Protein AF-A0A847WM92-F1 (afdb_monomer_lite)

Foldseek 3Di:
DDADDPVRDDPVRVPDPDHDPPDDDDDPVLLVVCQVVFALPDPVSDTDSRCSVVSCVVVVHDDDDDDDDDPPPPVDD

Radius of gyration: 15.02 Å; chains: 1; bounding box: 31×32×41 Å

Structure (mmCIF, N/CA/C/O backbone):
data_AF-A0A847WM92-F1
#
_entry.id   AF-A0A847WM92-F1
#
loop_
_atom_site.group_PDB
_atom_site.id
_atom_site.type_symbol
_atom_site.label_atom_id
_atom_site.label_alt_id
_atom_site.label_comp_id
_atom_site.label_asym_id
_atom_site.label_entity_id
_atom_site.label_seq_id
_atom_site.pdbx_PDB_ins_code
_atom_site.Cartn_x
_atom_site.Cartn_y
_at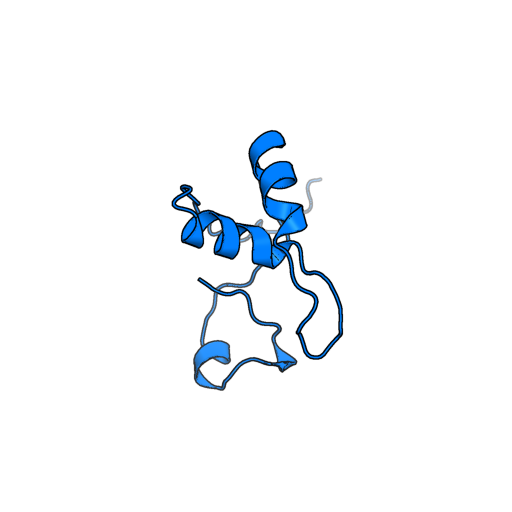om_site.Cartn_z
_atom_site.occupancy
_atom_site.B_iso_or_equiv
_atom_site.auth_seq_id
_atom_site.auth_comp_id
_atom_site.auth_asym_id
_atom_site.auth_atom_id
_atom_site.pdbx_PDB_model_num
ATOM 1 N N . MET A 1 1 ? -1.027 -7.989 -1.682 1.00 78.88 1 MET A N 1
ATOM 2 C CA . MET A 1 1 ? -0.611 -6.936 -2.638 1.00 78.88 1 MET A CA 1
ATOM 3 C C . MET A 1 1 ? 0.343 -6.007 -1.907 1.00 78.88 1 MET A C 1
ATOM 5 O O . MET A 1 1 ? 0.078 -5.735 -0.746 1.00 78.88 1 MET A O 1
ATOM 9 N N . ASN A 1 2 ? 1.441 -5.573 -2.524 1.00 85.38 2 ASN A N 1
ATOM 10 C CA . ASN A 1 2 ? 2.376 -4.621 -1.917 1.00 85.38 2 ASN A CA 1
ATOM 11 C C . ASN A 1 2 ?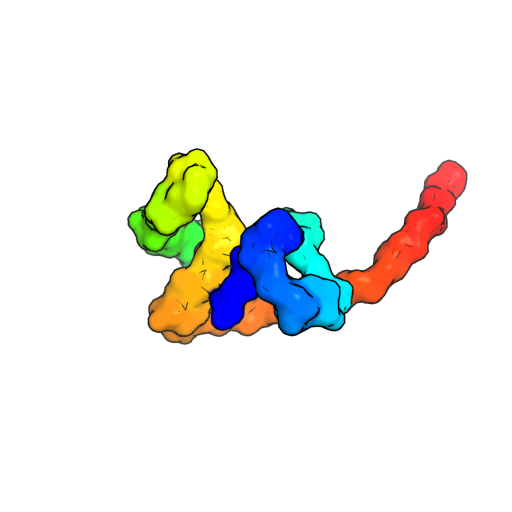 2.899 -3.672 -3.000 1.00 85.38 2 ASN A C 1
ATOM 13 O O . ASN A 1 2 ? 3.133 -4.126 -4.119 1.00 85.38 2 ASN A O 1
ATOM 17 N N . ILE A 1 3 ? 3.072 -2.393 -2.674 1.00 91.00 3 ILE A N 1
ATOM 18 C CA . ILE A 1 3 ? 3.728 -1.409 -3.543 1.00 91.00 3 ILE A CA 1
ATOM 19 C C . ILE A 1 3 ? 5.130 -1.211 -2.971 1.00 91.00 3 ILE A C 1
ATOM 21 O O . ILE A 1 3 ? 5.273 -0.960 -1.780 1.00 91.00 3 ILE A O 1
ATOM 25 N N . VAL A 1 4 ? 6.155 -1.417 -3.794 1.00 89.06 4 VAL A N 1
ATOM 26 C CA . VAL A 1 4 ? 7.559 -1.377 -3.368 1.00 89.06 4 VAL A CA 1
ATOM 27 C C . VAL A 1 4 ? 8.264 -0.288 -4.159 1.00 89.06 4 VAL A C 1
ATOM 29 O O . VAL A 1 4 ? 8.120 -0.213 -5.379 1.00 89.06 4 VAL A O 1
ATOM 32 N N . GLU A 1 5 ? 9.004 0.564 -3.456 1.00 86.81 5 GLU A N 1
ATOM 33 C CA . GLU A 1 5 ? 9.840 1.588 -4.0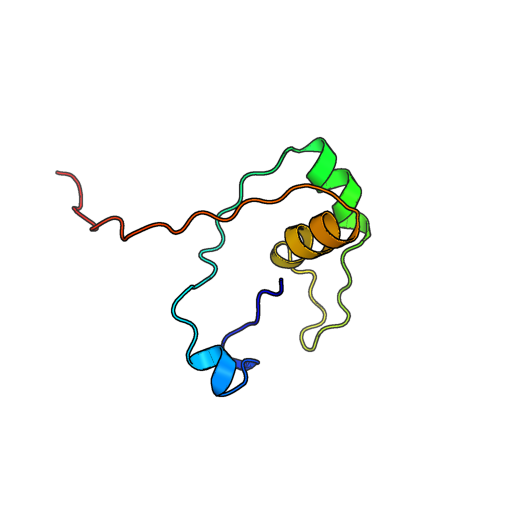73 1.00 86.81 5 GLU A CA 1
ATOM 34 C C . GLU A 1 5 ? 10.924 0.945 -4.940 1.00 86.81 5 GLU A C 1
ATOM 36 O O . GLU A 1 5 ? 11.533 -0.051 -4.556 1.00 86.81 5 GLU A O 1
ATOM 41 N N . ALA A 1 6 ? 11.229 1.550 -6.091 1.00 88.44 6 ALA A N 1
ATOM 42 C CA . ALA A 1 6 ? 12.136 0.954 -7.077 1.00 88.44 6 ALA A CA 1
ATOM 43 C C . ALA A 1 6 ? 13.527 0.609 -6.509 1.00 88.44 6 ALA A C 1
ATOM 45 O O . ALA A 1 6 ? 14.151 -0.359 -6.936 1.00 88.44 6 ALA A O 1
ATOM 46 N N . LYS A 1 7 ? 14.006 1.390 -5.532 1.00 87.81 7 LYS A N 1
ATOM 47 C CA . LYS A 1 7 ? 15.296 1.181 -4.853 1.00 87.81 7 LYS A CA 1
ATOM 48 C C . LYS A 1 7 ? 15.317 -0.046 -3.930 1.00 87.81 7 LYS A C 1
ATOM 50 O O . LYS A 1 7 ? 16.393 -0.558 -3.648 1.00 87.81 7 LYS A O 1
ATOM 55 N N . ASP A 1 8 ? 14.146 -0.477 -3.465 1.00 87.56 8 ASP A N 1
ATOM 56 C CA . ASP A 1 8 ? 13.959 -1.565 -2.503 1.00 87.56 8 ASP A CA 1
ATOM 57 C C . ASP A 1 8 ? 13.455 -2.853 -3.193 1.00 87.56 8 ASP A C 1
ATOM 59 O O . ASP A 1 8 ? 13.258 -3.879 -2.541 1.00 87.56 8 ASP A O 1
ATOM 63 N N . CYS A 1 9 ? 13.254 -2.817 -4.517 1.00 91.81 9 CYS A N 1
ATOM 64 C CA . CYS A 1 9 ? 12.807 -3.961 -5.306 1.00 91.81 9 CYS A CA 1
ATOM 65 C C . CYS A 1 9 ? 13.889 -5.047 -5.439 1.00 91.81 9 CYS A C 1
ATOM 67 O O . CYS A 1 9 ? 15.057 -4.764 -5.711 1.00 91.81 9 CYS A O 1
ATOM 69 N N . THR A 1 10 ? 13.481 -6.317 -5.360 1.00 94.88 10 THR A N 1
ATOM 70 C CA . THR A 1 10 ? 14.319 -7.450 -5.786 1.00 94.88 10 THR A CA 1
ATOM 71 C C . THR A 1 10 ? 14.468 -7.484 -7.317 1.00 94.88 10 THR A C 1
ATOM 73 O O . THR A 1 10 ? 13.650 -6.887 -8.028 1.00 94.88 10 THR A O 1
ATOM 76 N N . PRO A 1 11 ? 15.462 -8.206 -7.874 1.00 95.94 11 PRO A N 1
ATOM 77 C CA . PRO A 1 11 ? 15.592 -8.377 -9.324 1.00 95.94 11 PRO A CA 1
ATOM 78 C C . PRO A 1 11 ? 14.322 -8.917 -9.997 1.00 95.94 11 PRO A C 1
ATOM 80 O O . PRO A 1 11 ? 13.986 -8.507 -11.105 1.00 95.94 11 PRO A O 1
ATOM 83 N N . GLU A 1 12 ? 13.585 -9.797 -9.319 1.00 95.31 12 GLU A N 1
ATOM 84 C CA . GLU A 1 12 ? 12.313 -10.337 -9.802 1.00 95.31 12 GLU A CA 1
ATOM 85 C C . GLU A 1 12 ? 11.218 -9.263 -9.818 1.00 95.31 12 GLU A C 1
ATOM 87 O O . GLU A 1 12 ? 10.462 -9.166 -10.784 1.00 95.31 12 GLU A O 1
ATOM 92 N N . GLN A 1 13 ? 11.150 -8.425 -8.778 1.00 94.19 13 GLN A N 1
ATOM 93 C CA . GLN A 1 13 ? 10.194 -7.316 -8.697 1.00 94.19 13 GLN A CA 1
ATOM 94 C C . GLN A 1 13 ? 10.482 -6.231 -9.738 1.00 94.19 13 GLN A C 1
ATOM 96 O O . GLN A 1 13 ? 9.547 -5.687 -10.316 1.00 94.19 13 GLN A O 1
ATOM 101 N N . LEU A 1 14 ? 11.754 -5.963 -10.048 1.00 93.31 14 LEU A N 1
ATOM 102 C CA . LEU A 1 14 ? 12.147 -5.049 -11.129 1.00 93.31 14 LEU A CA 1
ATOM 103 C C . LEU A 1 14 ? 11.701 -5.528 -12.522 1.00 93.31 14 LEU A C 1
ATOM 105 O O . LEU A 1 14 ? 11.660 -4.732 -13.458 1.00 93.31 14 LEU A O 1
ATOM 109 N N . GLY A 1 15 ? 11.359 -6.811 -12.674 1.00 94.25 15 GLY A N 1
ATOM 110 C CA . GLY A 1 15 ? 10.781 -7.355 -13.903 1.00 94.25 15 GLY A CA 1
ATOM 111 C C . GLY A 1 15 ? 9.295 -7.023 -14.109 1.00 94.25 15 GLY A C 1
ATOM 112 O O . GLY A 1 15 ? 8.788 -7.210 -15.219 1.00 94.25 15 GLY A O 1
ATOM 113 N N . ILE A 1 16 ? 8.596 -6.542 -13.074 1.00 92.12 16 ILE A N 1
ATOM 114 C CA . ILE A 1 16 ? 7.179 -6.150 -13.128 1.00 92.12 16 ILE A CA 1
ATOM 115 C C . ILE A 1 16 ? 7.045 -4.856 -13.944 1.00 92.12 16 ILE A C 1
ATOM 117 O O . ILE A 1 16 ? 7.839 -3.930 -13.790 1.00 92.12 16 ILE A O 1
ATOM 121 N N . LYS A 1 17 ? 6.053 -4.791 -14.843 1.00 90.38 17 LYS A N 1
ATOM 122 C CA . LYS A 1 17 ? 5.879 -3.653 -15.772 1.00 90.38 17 LYS A CA 1
ATOM 123 C C . LYS A 1 17 ? 4.830 -2.644 -15.312 1.00 90.38 17 LYS A C 1
ATOM 125 O O . LYS A 1 17 ? 4.706 -1.573 -15.903 1.00 90.38 17 LYS A O 1
ATOM 130 N N . GLU A 1 18 ? 4.070 -2.982 -14.284 1.00 88.88 18 GLU A N 1
ATOM 131 C CA . GLU A 1 18 ? 3.111 -2.114 -13.629 1.00 88.88 18 GLU A CA 1
ATOM 132 C C . GLU A 1 18 ? 3.813 -1.182 -12.637 1.00 88.88 18 GLU A C 1
ATOM 134 O O . GLU A 1 18 ? 4.555 -1.620 -11.760 1.00 88.88 18 GLU A O 1
ATOM 139 N N . LEU A 1 19 ? 3.524 0.114 -12.742 1.00 89.81 19 LEU A N 1
ATOM 140 C CA . LEU A 1 19 ? 3.970 1.132 -11.797 1.00 89.81 19 LEU A CA 1
ATOM 141 C C . LEU A 1 19 ? 2.761 1.695 -11.051 1.00 89.81 19 LEU A C 1
ATOM 143 O O . LEU A 1 19 ? 1.712 1.953 -11.648 1.00 89.81 19 LEU A O 1
ATOM 147 N N . ASN A 1 20 ? 2.922 1.958 -9.756 1.00 91.31 20 ASN A N 1
ATOM 148 C CA . ASN A 1 20 ? 1.969 2.789 -9.039 1.00 91.31 20 ASN A CA 1
ATOM 149 C C . ASN A 1 20 ? 2.161 4.265 -9.425 1.00 91.31 20 ASN A C 1
ATOM 151 O O . ASN A 1 20 ? 3.176 4.867 -9.096 1.00 91.31 20 ASN A O 1
ATOM 155 N N . VAL A 1 21 ? 1.184 4.854 -10.113 1.00 90.81 21 VAL A N 1
ATOM 156 C CA . VAL A 1 21 ? 1.248 6.257 -10.570 1.00 90.81 21 VAL A CA 1
ATOM 157 C C . VAL A 1 21 ? 0.679 7.262 -9.559 1.00 90.81 21 VAL A C 1
ATOM 159 O O . VAL A 1 21 ? 0.437 8.413 -9.907 1.00 90.81 21 VAL A O 1
ATOM 162 N N . GLY A 1 22 ? 0.417 6.840 -8.317 1.00 90.19 22 GLY A N 1
ATOM 163 C CA . GLY A 1 22 ? -0.076 7.729 -7.262 1.00 90.19 22 GLY A CA 1
ATOM 164 C C . GLY A 1 22 ? -1.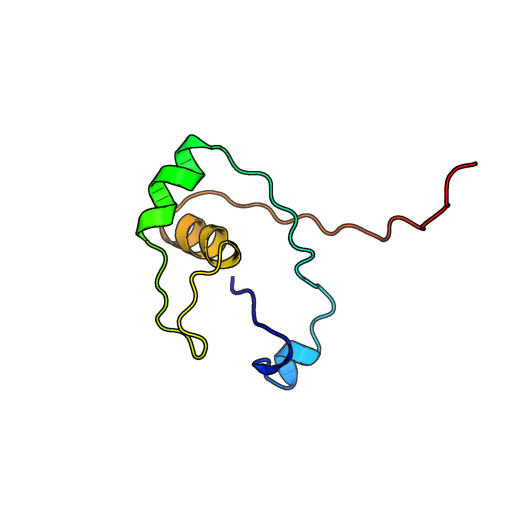541 8.167 -7.396 1.00 90.19 22 GLY A C 1
ATOM 165 O O . GLY A 1 22 ? -1.944 9.125 -6.742 1.00 90.19 22 GLY A O 1
ATOM 166 N N . VAL A 1 23 ? -2.350 7.495 -8.224 1.00 91.94 23 VAL A N 1
ATOM 167 C CA . VAL A 1 23 ? -3.777 7.813 -8.407 1.00 91.94 23 VAL A CA 1
ATOM 168 C C . VAL A 1 23 ? -4.642 6.797 -7.673 1.00 91.94 23 VAL A C 1
ATOM 170 O O . VAL A 1 23 ? -4.552 5.598 -7.932 1.00 91.94 23 VAL A O 1
ATOM 173 N N . TYR A 1 24 ? -5.513 7.292 -6.795 1.00 93.50 24 TYR A N 1
ATOM 174 C CA . TYR A 1 24 ? -6.414 6.475 -5.990 1.00 93.50 24 TYR A CA 1
ATOM 175 C C . TYR A 1 24 ? -7.805 7.094 -5.924 1.00 93.50 24 TYR A C 1
ATOM 177 O O . TYR A 1 24 ? -7.954 8.314 -5.873 1.00 93.50 24 TYR A O 1
ATOM 185 N N . ILE A 1 25 ? -8.819 6.236 -5.881 1.00 95.25 25 ILE A N 1
ATOM 186 C CA . ILE A 1 25 ? -10.207 6.616 -5.631 1.00 95.25 25 ILE A CA 1
ATOM 187 C C . ILE A 1 25 ? -10.655 5.810 -4.418 1.00 95.25 25 ILE A C 1
ATOM 189 O O . ILE A 1 25 ? -10.673 4.582 -4.467 1.00 95.25 25 ILE A O 1
ATOM 193 N N . PHE A 1 26 ? -10.996 6.507 -3.339 1.00 95.75 26 PHE A N 1
ATOM 194 C CA . PHE A 1 26 ? -11.454 5.898 -2.098 1.00 95.75 26 PHE A CA 1
ATOM 195 C C . PHE A 1 26 ? -12.862 6.374 -1.761 1.00 95.75 26 PHE A C 1
ATOM 197 O O . PHE A 1 26 ? -13.201 7.539 -1.983 1.00 95.75 26 PHE A O 1
ATOM 204 N N . ASP A 1 27 ? -13.645 5.492 -1.145 1.00 96.00 27 ASP A N 1
ATOM 205 C CA . ASP A 1 27 ? -14.679 5.954 -0.228 1.00 96.00 27 ASP A CA 1
ATOM 206 C C . ASP A 1 27 ? -13.989 6.653 0.952 1.00 96.00 27 ASP A C 1
ATOM 208 O O . ASP A 1 27 ? -13.054 6.110 1.551 1.00 96.00 27 ASP A O 1
ATOM 212 N N . SER A 1 28 ? -14.404 7.883 1.253 1.00 96.44 28 SER A N 1
ATOM 213 C CA . SER A 1 28 ? -13.722 8.703 2.253 1.00 96.44 28 SER A CA 1
ATOM 214 C C . SER A 1 28 ? -13.834 8.110 3.655 1.00 96.44 28 SER A C 1
ATOM 216 O O . SER A 1 28 ? -12.850 8.120 4.392 1.00 96.44 28 SER A O 1
ATOM 218 N N . GLN A 1 29 ? -14.993 7.562 4.022 1.00 96.12 29 GLN A N 1
ATOM 219 C CA . GLN A 1 29 ? -15.210 6.999 5.350 1.00 96.12 29 GLN A CA 1
ATOM 220 C C . GLN A 1 29 ? -14.338 5.761 5.556 1.00 96.12 29 GLN A C 1
ATOM 222 O O . GLN A 1 29 ? -13.678 5.649 6.590 1.00 96.12 29 GLN A O 1
ATOM 227 N N . LEU A 1 30 ? -14.280 4.871 4.561 1.00 95.25 30 LEU A N 1
ATOM 228 C CA . LEU A 1 30 ? -13.392 3.709 4.605 1.00 95.25 30 LEU A CA 1
ATOM 229 C C . LEU A 1 30 ? -11.922 4.125 4.697 1.00 95.25 30 LEU A C 1
ATOM 231 O O . LEU A 1 30 ? -11.197 3.594 5.535 1.00 95.25 30 LEU A O 1
ATOM 235 N N . LEU A 1 31 ? -11.488 5.112 3.906 1.00 96.94 31 LEU A N 1
ATOM 236 C CA . LEU A 1 31 ? -10.120 5.629 3.989 1.00 96.94 31 LEU A CA 1
ATOM 237 C C . LEU A 1 31 ? -9.783 6.077 5.418 1.00 96.94 31 LEU A C 1
ATOM 239 O O . LEU A 1 31 ? -8.810 5.594 5.997 1.00 96.94 31 LEU A O 1
ATOM 243 N N . PHE A 1 32 ? -10.598 6.954 6.010 1.00 96.62 32 PHE A N 1
ATOM 244 C CA . PHE A 1 32 ? -10.340 7.475 7.356 1.00 96.62 32 PHE A CA 1
ATOM 245 C C . PHE A 1 32 ? -10.351 6.387 8.435 1.00 96.62 32 PHE A C 1
ATOM 247 O O . PHE A 1 32 ? -9.550 6.465 9.367 1.00 96.62 32 PHE A O 1
ATOM 254 N N . ASN A 1 33 ? -11.187 5.355 8.291 1.00 96.12 33 ASN A N 1
ATOM 255 C CA . ASN A 1 33 ? -11.222 4.225 9.223 1.00 96.12 33 ASN A CA 1
ATOM 256 C C . ASN A 1 33 ? -9.905 3.427 9.241 1.00 96.12 33 ASN A C 1
ATOM 258 O O . ASN A 1 33 ? -9.575 2.828 10.263 1.00 96.12 33 ASN A O 1
ATOM 262 N N . HIS A 1 34 ? -9.150 3.424 8.137 1.00 96.38 34 HIS A N 1
ATOM 263 C CA . HIS A 1 34 ? -7.921 2.637 8.002 1.00 96.38 34 HIS A CA 1
ATOM 264 C C . HIS A 1 34 ? -6.624 3.443 8.146 1.00 96.38 34 HIS A C 1
ATOM 266 O O . HIS A 1 34 ? -5.575 2.840 8.365 1.00 96.38 34 HIS A O 1
ATOM 272 N N . LEU A 1 35 ? -6.660 4.781 8.093 1.00 96.56 35 LEU A N 1
ATOM 273 C CA . LEU A 1 35 ? -5.452 5.613 8.243 1.00 96.56 35 LEU A CA 1
ATOM 274 C C . LEU A 1 35 ? -4.702 5.363 9.560 1.00 96.56 35 LEU A C 1
ATOM 276 O O . LEU A 1 35 ? -3.476 5.407 9.583 1.00 96.56 35 LEU A O 1
ATOM 280 N N . SER A 1 36 ? -5.418 5.071 10.648 1.00 94.81 36 SER A N 1
ATOM 281 C CA . SER A 1 36 ? -4.827 4.777 11.963 1.00 94.81 36 SER A CA 1
ATOM 282 C C . SER A 1 36 ? -4.046 3.462 12.012 1.00 94.81 36 SER A C 1
ATOM 284 O O . SER A 1 36 ? -3.284 3.243 12.948 1.00 94.81 36 SER A O 1
ATOM 286 N N . SER A 1 37 ? -4.243 2.585 11.025 1.00 95.94 37 SER A N 1
ATOM 287 C CA . SER A 1 37 ? -3.548 1.299 10.913 1.00 95.94 37 SER A CA 1
ATOM 288 C C . SER A 1 37 ? -2.240 1.405 10.127 1.00 95.94 37 SER A C 1
ATOM 290 O O . SER A 1 37 ? -1.522 0.415 9.999 1.00 95.94 37 SER A O 1
ATOM 292 N N . LEU A 1 38 ? -1.925 2.582 9.577 1.00 95.75 38 LEU A N 1
ATOM 293 C CA . LEU A 1 38 ? -0.641 2.815 8.934 1.00 95.75 38 LEU A CA 1
ATOM 294 C C . LEU A 1 38 ? 0.483 2.737 9.970 1.00 95.75 38 LEU A C 1
ATOM 296 O O . LEU A 1 38 ? 0.365 3.237 11.086 1.00 95.75 38 LEU A O 1
ATOM 300 N N . SER A 1 39 ? 1.597 2.137 9.563 1.00 93.12 39 SER A N 1
ATOM 301 C CA . SER A 1 39 ? 2.825 2.066 10.346 1.00 93.12 39 SER A CA 1
ATOM 302 C C . SER A 1 39 ? 3.937 2.784 9.593 1.00 93.12 39 SER A C 1
ATOM 304 O O . SER A 1 39 ? 3.995 2.738 8.367 1.00 93.12 39 SER A O 1
ATOM 306 N N . ASN A 1 40 ? 4.833 3.434 10.328 1.00 94.00 40 ASN A N 1
ATOM 307 C CA . ASN A 1 40 ? 6.056 4.009 9.779 1.00 94.00 40 ASN A CA 1
ATOM 308 C C . ASN A 1 40 ? 7.281 3.118 10.046 1.00 94.00 40 ASN A C 1
ATOM 310 O O . ASN A 1 40 ? 8.425 3.574 10.026 1.00 94.00 40 ASN A O 1
ATOM 314 N N . GLU A 1 41 ? 7.066 1.827 10.298 1.00 90.31 41 GLU A N 1
ATOM 315 C CA . GLU A 1 41 ? 8.120 0.822 10.459 1.00 90.31 41 GLU A CA 1
ATOM 316 C C . GLU A 1 41 ? 8.738 0.394 9.114 1.00 90.31 41 GLU A C 1
ATOM 318 O O . GLU A 1 41 ? 8.908 -0.785 8.822 1.00 90.31 41 GLU A O 1
ATOM 323 N N . ASN A 1 42 ? 9.120 1.369 8.293 1.00 85.19 42 ASN A N 1
ATOM 324 C CA . ASN A 1 42 ? 9.927 1.181 7.088 1.00 85.19 42 ASN A CA 1
ATOM 325 C C . ASN A 1 42 ? 11.303 1.848 7.244 1.00 85.19 42 ASN A C 1
ATOM 327 O O . ASN A 1 42 ? 11.615 2.463 8.272 1.00 85.19 42 ASN A O 1
ATOM 331 N N . ALA A 1 43 ? 12.153 1.694 6.227 1.00 84.94 43 ALA A N 1
ATOM 332 C CA . ALA A 1 43 ? 13.521 2.206 6.237 1.00 84.94 43 ALA A CA 1
ATOM 333 C C . ALA A 1 43 ? 13.590 3.744 6.316 1.00 84.94 43 ALA A C 1
ATOM 335 O O . ALA A 1 43 ? 14.588 4.282 6.790 1.00 84.94 43 ALA A O 1
ATOM 336 N N . GLN A 1 44 ? 12.542 4.446 5.878 1.00 87.31 44 GLN A N 1
ATOM 337 C CA . GLN A 1 44 ? 12.474 5.907 5.802 1.00 87.31 44 GLN A CA 1
ATOM 338 C C . GLN A 1 44 ? 11.763 6.550 6.999 1.00 87.31 44 GLN A C 1
ATOM 340 O O . GLN A 1 44 ? 11.887 7.754 7.195 1.00 87.31 44 GLN A O 1
ATOM 345 N N . LYS A 1 45 ? 11.068 5.759 7.827 1.00 92.06 45 LYS A N 1
ATOM 346 C CA . LYS A 1 45 ? 10.251 6.234 8.958 1.00 92.06 45 LYS A CA 1
ATOM 347 C C . LYS A 1 45 ? 9.069 7.119 8.553 1.00 92.06 45 LYS A C 1
ATOM 349 O O . LYS A 1 45 ? 8.616 7.949 9.343 1.00 92.06 45 LYS A O 1
ATOM 354 N N . GLU A 1 46 ? 8.522 6.889 7.364 1.00 93.12 46 GLU A N 1
ATOM 355 C CA . GLU A 1 46 ? 7.401 7.649 6.799 1.00 93.12 46 GLU A CA 1
ATOM 356 C C . GLU A 1 46 ? 6.108 6.829 6.773 1.00 93.12 46 GLU A C 1
ATOM 358 O O . GLU A 1 46 ? 6.145 5.604 6.771 1.00 93.12 46 GLU A O 1
ATOM 363 N N . TYR A 1 47 ? 4.952 7.491 6.734 1.00 93.62 47 TYR A N 1
ATOM 364 C CA . TYR A 1 47 ? 3.676 6.823 6.470 1.00 93.62 47 TYR A CA 1
ATOM 365 C C . TYR A 1 47 ? 3.368 6.884 4.977 1.00 93.62 47 TYR A C 1
ATOM 367 O O . TYR A 1 47 ? 3.310 7.976 4.406 1.00 93.62 47 TYR A O 1
ATOM 375 N N . TYR A 1 48 ? 3.105 5.735 4.359 1.00 91.81 48 TYR A N 1
ATOM 376 C CA . TYR A 1 48 ? 2.751 5.674 2.948 1.00 91.81 48 TYR A CA 1
ATOM 377 C C . TYR A 1 48 ? 1.250 5.467 2.768 1.00 91.81 48 TYR A C 1
ATOM 379 O O . TYR A 1 48 ? 0.693 4.433 3.124 1.00 91.81 48 TYR A O 1
ATOM 387 N N . LEU A 1 49 ? 0.578 6.439 2.141 1.00 93.38 49 LEU A N 1
ATOM 388 C CA . LEU A 1 49 ? -0.836 6.302 1.765 1.00 93.38 49 LEU A CA 1
ATOM 389 C C . LEU A 1 49 ? -1.066 5.082 0.853 1.00 93.38 49 LEU A C 1
ATOM 391 O O . LEU A 1 49 ? -2.140 4.484 0.858 1.00 93.38 49 LEU A O 1
ATOM 395 N N . THR A 1 50 ? -0.036 4.685 0.104 1.00 92.88 50 THR A N 1
ATOM 396 C CA . THR A 1 50 ? -0.037 3.515 -0.777 1.00 92.88 50 THR A CA 1
ATOM 397 C C . THR A 1 50 ? -0.189 2.185 -0.032 1.00 92.88 50 THR A C 1
ATOM 399 O O . THR A 1 50 ? -0.518 1.186 -0.666 1.00 92.88 50 THR A O 1
ATOM 402 N N . ASP A 1 51 ? -0.016 2.160 1.294 1.00 94.06 51 ASP A N 1
ATOM 403 C CA . ASP A 1 51 ? -0.228 0.963 2.117 1.00 94.06 51 ASP A CA 1
ATOM 404 C C . ASP A 1 51 ? -1.702 0.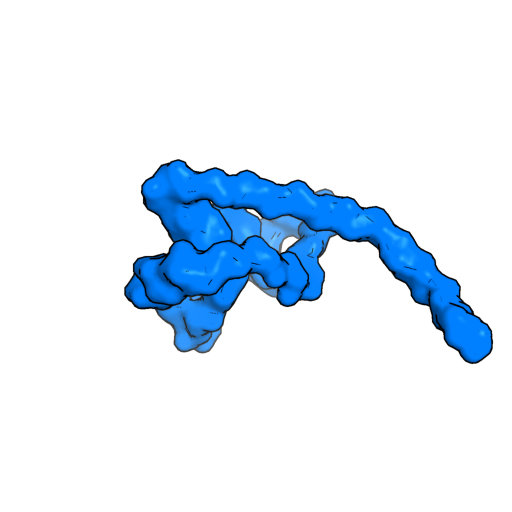751 2.493 1.00 94.06 51 ASP A C 1
ATOM 406 O O . ASP A 1 51 ? -2.105 -0.371 2.809 1.00 94.06 51 ASP A O 1
ATOM 410 N N . VAL A 1 52 ? -2.548 1.786 2.395 1.00 95.44 52 VAL A N 1
ATOM 411 C CA . VAL A 1 52 ? -3.975 1.683 2.748 1.00 95.44 52 VAL A CA 1
ATOM 412 C C . VAL A 1 52 ? -4.702 0.583 1.959 1.00 95.44 52 VAL A C 1
ATOM 414 O O . VAL A 1 52 ? -5.391 -0.213 2.594 1.00 95.44 52 VAL A O 1
ATOM 417 N N . PRO A 1 53 ? -4.549 0.432 0.625 1.00 94.94 53 PRO A N 1
ATOM 418 C CA . PRO A 1 53 ? -5.190 -0.661 -0.111 1.00 94.94 53 PRO A CA 1
ATOM 419 C C . PRO A 1 53 ? -4.815 -2.060 0.394 1.00 94.94 53 PRO A C 1
ATOM 421 O O . PRO A 1 53 ? -5.657 -2.957 0.388 1.00 94.94 53 PRO A O 1
ATOM 424 N N . LYS A 1 54 ? -3.567 -2.259 0.845 1.00 95.06 54 LYS A N 1
ATOM 425 C CA . LYS A 1 54 ? -3.128 -3.530 1.436 1.00 95.06 54 LYS A CA 1
ATOM 426 C C . LYS A 1 54 ? -3.840 -3.776 2.767 1.00 95.06 54 LYS A C 1
ATOM 428 O O . LYS A 1 54 ? -4.401 -4.851 2.944 1.00 95.06 54 LYS A O 1
ATOM 433 N N . ILE A 1 55 ? -3.879 -2.770 3.640 1.00 95.50 55 ILE A N 1
ATOM 434 C CA . ILE A 1 55 ? -4.574 -2.826 4.936 1.00 95.50 55 ILE A CA 1
ATOM 435 C C . ILE A 1 55 ? -6.072 -3.105 4.747 1.00 95.50 55 ILE A C 1
ATOM 437 O O . ILE A 1 55 ? -6.649 -3.939 5.439 1.00 95.50 55 ILE A O 1
ATOM 441 N N . MET A 1 56 ? -6.712 -2.430 3.790 1.00 95.62 56 MET A N 1
ATOM 442 C CA . MET A 1 56 ? -8.119 -2.648 3.445 1.00 95.62 56 MET A CA 1
ATOM 443 C C . MET A 1 56 ? -8.365 -4.097 3.012 1.00 95.62 56 MET A C 1
ATOM 445 O O . MET A 1 56 ? -9.270 -4.748 3.531 1.00 95.62 56 MET A O 1
ATOM 449 N N . LEU A 1 57 ? -7.524 -4.629 2.118 1.00 95.31 57 LEU A N 1
ATOM 450 C CA . LEU A 1 57 ? -7.622 -6.017 1.665 1.00 95.31 57 LEU A CA 1
ATOM 451 C C . LEU A 1 57 ? -7.442 -7.017 2.820 1.00 95.31 57 LEU A C 1
ATOM 453 O O . LEU A 1 57 ? -8.177 -7.999 2.898 1.00 95.31 57 LEU A O 1
ATOM 457 N N . GLU A 1 58 ? -6.491 -6.770 3.723 1.00 95.12 58 GLU A N 1
ATOM 458 C CA . GLU A 1 58 ? -6.251 -7.599 4.916 1.00 95.12 58 GLU A CA 1
ATOM 459 C C . GLU A 1 58 ? -7.436 -7.572 5.898 1.00 95.12 58 GLU A C 1
ATOM 461 O O . GLU A 1 58 ? -7.729 -8.584 6.531 1.00 95.12 58 GLU A O 1
ATOM 466 N N . ASN A 1 59 ? -8.175 -6.460 5.954 1.00 94.62 59 ASN A N 1
ATOM 467 C CA . ASN A 1 59 ? -9.398 -6.308 6.748 1.00 94.62 59 ASN A CA 1
ATOM 468 C C . ASN A 1 59 ? -10.671 -6.827 6.046 1.00 94.62 59 ASN A C 1
ATOM 470 O O . ASN A 1 59 ? -11.767 -6.701 6.590 1.00 94.62 59 ASN A O 1
ATOM 474 N N . GLY A 1 60 ? -10.544 -7.437 4.861 1.00 95.88 60 GLY A N 1
ATOM 475 C CA . GLY A 1 60 ? -11.656 -8.045 4.123 1.00 95.88 60 GLY A CA 1
ATOM 476 C C . GLY A 1 60 ? -12.426 -7.092 3.204 1.00 95.88 60 GLY A C 1
ATOM 477 O O . GLY A 1 60 ? -13.438 -7.495 2.624 1.00 95.88 60 GLY A O 1
ATOM 478 N N . GLU A 1 61 ? -11.953 -5.857 3.031 1.00 95.88 61 GLU A N 1
ATOM 479 C CA . GLU A 1 61 ? -12.540 -4.906 2.091 1.00 95.88 61 GLU A CA 1
ATOM 480 C C . GLU A 1 61 ? -12.214 -5.274 0.638 1.00 95.88 61 GLU A C 1
ATOM 482 O O . GLU A 1 61 ? -11.201 -5.907 0.320 1.00 95.88 61 GLU A O 1
ATOM 487 N N . LYS A 1 62 ? -13.073 -4.837 -0.287 1.00 94.88 62 LYS A N 1
ATOM 488 C CA . LYS A 1 62 ? -12.844 -5.028 -1.724 1.00 94.88 62 LYS A CA 1
ATOM 489 C C . LYS A 1 62 ? -12.036 -3.872 -2.296 1.00 94.88 62 LYS A C 1
ATOM 491 O O . LYS A 1 62 ? -12.444 -2.718 -2.200 1.00 94.88 62 LYS A O 1
ATOM 496 N N . ILE A 1 63 ? -10.950 -4.204 -2.985 1.00 94.44 63 ILE A N 1
ATOM 497 C CA . ILE A 1 63 ? -10.150 -3.257 -3.764 1.00 94.44 63 ILE A CA 1
ATOM 498 C C . ILE A 1 63 ? -10.150 -3.650 -5.242 1.00 94.44 63 ILE A C 1
ATOM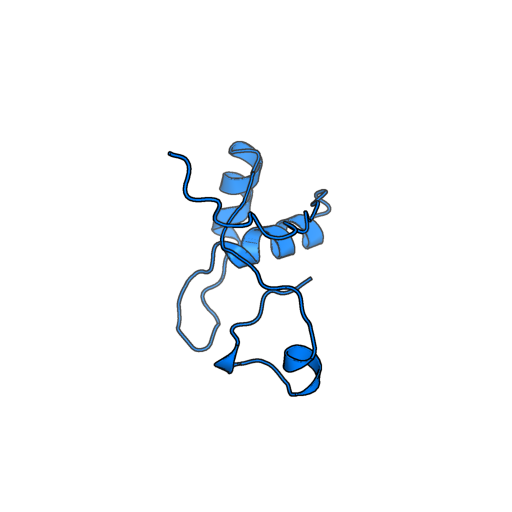 500 O O . ILE A 1 63 ? -10.268 -4.827 -5.586 1.00 94.44 63 ILE A O 1
ATOM 504 N N . TYR A 1 64 ? -9.980 -2.661 -6.115 1.00 93.62 64 TYR A N 1
ATOM 505 C CA . TYR A 1 64 ? -9.837 -2.860 -7.554 1.00 93.62 64 TYR A CA 1
ATOM 506 C C . TYR A 1 64 ? -8.622 -2.085 -8.048 1.00 93.62 64 TYR A C 1
ATOM 508 O O . TYR A 1 64 ? -8.363 -0.971 -7.595 1.00 93.62 64 TYR A O 1
ATOM 516 N N . THR A 1 65 ? -7.884 -2.665 -8.988 1.00 91.75 65 THR A N 1
ATOM 517 C CA . THR A 1 65 ? -6.791 -1.989 -9.687 1.00 91.75 65 THR A CA 1
ATOM 518 C C . THR A 1 65 ? -7.215 -1.698 -11.119 1.00 91.75 65 THR A C 1
ATOM 520 O O . THR A 1 65 ? -7.939 -2.475 -11.741 1.00 91.75 65 THR A O 1
ATOM 523 N N . TYR A 1 66 ? -6.774 -0.558 -11.645 1.00 91.44 66 TYR A N 1
ATOM 524 C CA . TYR A 1 66 ? -7.018 -0.185 -13.031 1.00 91.44 66 TYR A CA 1
ATOM 525 C C . TYR A 1 66 ? -5.694 0.149 -13.704 1.00 91.44 66 TYR A C 1
ATOM 527 O O . TYR A 1 66 ? -4.966 1.033 -13.253 1.00 91.44 66 TYR A O 1
ATOM 535 N N . ILE A 1 67 ? -5.378 -0.570 -14.781 1.00 89.06 67 ILE A N 1
ATOM 536 C CA . ILE A 1 67 ? -4.200 -0.281 -15.594 1.00 89.06 67 ILE A CA 1
ATOM 537 C C . ILE A 1 67 ? -4.563 0.856 -16.544 1.00 89.06 67 ILE A C 1
ATOM 539 O O . ILE A 1 67 ? -5.369 0.701 -17.461 1.00 89.06 67 ILE A O 1
ATOM 543 N N . LEU A 1 68 ? -3.943 2.010 -16.320 1.00 84.38 68 LEU A N 1
ATOM 544 C CA . LEU A 1 68 ? -3.994 3.123 -17.253 1.00 84.38 68 LEU A CA 1
ATOM 545 C C . LEU A 1 68 ? -3.071 2.796 -18.432 1.00 84.38 68 LEU A C 1
ATOM 547 O O . LEU A 1 68 ? -1.853 2.940 -18.343 1.00 84.38 68 LEU A O 1
ATOM 551 N N . PHE A 1 69 ? -3.640 2.351 -19.550 1.00 76.44 69 PHE A N 1
ATOM 552 C CA . PHE A 1 69 ? -2.909 2.351 -20.814 1.00 76.44 69 PHE A CA 1
ATOM 553 C C . PHE A 1 69 ? -2.654 3.804 -21.198 1.00 76.44 69 PHE A C 1
ATOM 555 O O . PHE A 1 69 ? -3.595 4.595 -21.172 1.00 76.44 69 PHE A O 1
ATOM 562 N N . MET A 1 70 ? -1.389 4.138 -21.482 1.00 58.16 70 MET A N 1
ATOM 563 C CA . MET A 1 70 ? -0.906 5.482 -21.805 1.00 58.16 70 MET A CA 1
ATOM 564 C C . MET A 1 70 ? -2.013 6.426 -22.285 1.00 58.16 70 MET A C 1
ATOM 566 O O . MET A 1 70 ? -2.530 6.284 -23.396 1.00 58.16 70 MET A O 1
ATOM 570 N N . ILE A 1 71 ? -2.274 7.471 -21.498 1.00 51.94 71 ILE A N 1
ATOM 571 C CA . ILE A 1 71 ? -2.591 8.762 -22.095 1.00 51.94 71 ILE A CA 1
ATOM 572 C C . ILE A 1 71 ? -1.400 9.023 -23.021 1.00 51.94 71 ILE A C 1
ATOM 574 O O . ILE A 1 71 ? -0.314 9.374 -22.560 1.00 51.94 71 ILE A O 1
ATOM 578 N N . GLN A 1 72 ? -1.548 8.780 -24.330 1.00 44.22 72 GLN A N 1
ATOM 579 C CA . GLN A 1 72 ? -0.729 9.521 -25.275 1.00 44.22 72 GLN A CA 1
ATOM 580 C C . GLN A 1 72 ? -0.914 10.963 -24.833 1.00 44.22 72 GLN A C 1
ATOM 582 O O . GLN A 1 72 ? -2.044 11.453 -24.837 1.00 44.22 72 GLN A O 1
ATOM 587 N N . MET A 1 73 ? 0.162 11.619 -24.403 1.00 44.34 73 MET A N 1
ATOM 588 C CA . MET A 1 73 ? 0.217 13.070 -24.348 1.00 44.34 73 MET A CA 1
ATOM 589 C C . MET A 1 73 ? 0.030 13.580 -25.780 1.00 44.34 73 MET A C 1
ATOM 591 O O . MET A 1 73 ? 0.952 14.057 -26.429 1.00 44.34 73 MET A O 1
ATOM 595 N N . LYS A 1 74 ? -1.188 13.458 -26.305 1.00 43.06 74 LYS A N 1
ATOM 596 C CA . LYS A 1 74 ? -1.717 14.347 -27.307 1.00 43.06 74 LYS A CA 1
ATOM 597 C C . LYS A 1 74 ? -2.004 15.593 -26.492 1.00 43.06 74 LYS A C 1
ATOM 599 O O . LYS A 1 74 ? -3.089 15.749 -25.941 1.00 43.06 74 LYS A O 1
ATOM 604 N N . LEU A 1 75 ? -0.948 16.386 -26.300 1.00 40.66 75 LEU A N 1
ATOM 605 C CA . LEU A 1 75 ? -1.065 17.793 -25.957 1.00 40.66 75 LEU A CA 1
ATOM 606 C C . LEU A 1 75 ? -2.206 18.317 -26.831 1.00 40.66 75 LEU A C 1
ATOM 608 O O . LEU A 1 75 ? -2.126 18.292 -28.060 1.00 40.66 75 LEU A O 1
ATOM 612 N N . MET A 1 76 ? -3.340 18.573 -26.189 1.00 39.84 76 MET A N 1
ATOM 613 C CA . MET A 1 76 ? -4.514 19.107 -26.848 1.00 39.84 76 MET A CA 1
ATOM 614 C C . MET A 1 76 ? -4.162 20.529 -27.267 1.00 39.84 76 MET A C 1
ATOM 616 O O . MET A 1 76 ? -3.847 21.320 -26.387 1.00 39.84 76 MET A O 1
ATOM 620 N N . GLY A 1 77 ? -4.257 20.798 -28.572 1.00 43.47 77 GLY A N 1
ATOM 621 C CA . GLY A 1 77 ? -4.514 22.124 -29.148 1.00 43.47 77 GLY A CA 1
ATOM 622 C C . GLY A 1 77 ? -3.415 23.154 -28.985 1.00 43.47 77 GLY A C 1
ATOM 623 O O . GLY A 1 77 ? -3.389 23.805 -27.922 1.00 43.47 77 GLY A O 1
#

Sequence (77 aa):
MNIVEAKDCTPEQLGIKELNVGVYIFDSQLLFNHLSSLSNENAQKEYYLTDVPKIMLENGEKIYTYILFMIQMKLMG

pLDDT: mean 87.51, std 14.87, range [39.84, 96.94]

Secondary structure (DSSP, 8-state):
-----GGG--TTGGG------S-----HHHHHHHHTT----STT----GGGHHHHHHHTT-----------------